Protein AF-A0A5C5VEP5-F1 (afdb_monomer_lite)

Organism: NCBI:txid1938618

pLDDT: mean 81.88, std 16.87, range [33.0, 97.62]

Foldseek 3Di:
DDDPDQQFPDWDDDVQKIWTWGWDQDPVRDTDIDIDIWGWDADPVRDIDIDPDDDPVCVVVSVVNVLVVLQVVLVVLQPDPDPPPDDDPRSQHPVCCQVVNPDPCSVVVSVVVVVVVQVVVVHDDDDDALVLLCVLVVVDDRVLSVQLVVQCVVDPDPVVHDDSVSSNVSSCVVPNDPPPDD

Sequence (182 aa):
MTTPINQPFATLRDGALKATIWANTTDEGRTRYSITLTRSYTDADGNWHDTNYLNRSELLRVAHLASKAFDAVGEAYAAEPDDATGAGRRPMSRFDYIFEGPGDNSWADAVEVVQRLLRRHHRLAIIWSVIEVRRVRPDLNDEQAWQVLERARLHHNASVGVNWETLSAAAEALYPEPEDTP

Structure (mmCIF, N/CA/C/O backbone):
data_AF-A0A5C5VEP5-F1
#
_entry.id   AF-A0A5C5VEP5-F1
#
loop_
_atom_site.group_PDB
_atom_site.id
_atom_site.type_symbol
_atom_site.label_atom_id
_atom_site.label_alt_id
_atom_site.label_comp_id
_atom_site.label_asym_id
_atom_site.label_entity_id
_atom_site.label_seq_id
_atom_site.pdbx_PDB_ins_code
_atom_site.Cartn_x
_atom_site.Cartn_y
_atom_site.Cartn_z
_atom_site.occupancy
_atom_site.B_iso_or_equiv
_atom_site.auth_seq_id
_atom_site.auth_comp_id
_atom_site.auth_asym_id
_atom_site.auth_atom_id
_atom_site.pdbx_PDB_model_num
ATOM 1 N N . MET A 1 1 ? -18.300 19.871 34.412 1.00 33.53 1 MET A N 1
ATOM 2 C CA . MET A 1 1 ? -18.177 20.265 32.995 1.00 33.53 1 MET A CA 1
ATOM 3 C C . MET A 1 1 ? -17.858 19.002 32.218 1.00 33.53 1 MET A C 1
ATOM 5 O O . MET A 1 1 ? -16.837 18.391 32.496 1.00 33.53 1 MET A O 1
ATOM 9 N N . THR A 1 2 ? -18.773 18.523 31.382 1.00 33.59 2 THR A N 1
ATOM 10 C CA . THR A 1 2 ? -18.587 17.308 30.575 1.00 33.59 2 THR A CA 1
ATOM 11 C C . THR A 1 2 ? -17.704 17.656 29.382 1.00 33.59 2 THR A C 1
ATOM 13 O O . THR A 1 2 ? -18.078 18.505 28.577 1.00 33.59 2 THR A O 1
ATOM 16 N N . THR A 1 3 ? -16.523 17.046 29.289 1.00 33.00 3 THR A N 1
ATOM 17 C CA . THR A 1 3 ? -15.653 17.147 28.111 1.00 33.00 3 THR A CA 1
ATOM 18 C C . THR A 1 3 ? -16.452 16.711 26.878 1.00 33.00 3 THR A C 1
ATOM 20 O O . THR A 1 3 ? -17.077 15.647 26.939 1.00 33.00 3 THR A O 1
ATOM 23 N N . PRO A 1 4 ? -16.490 17.493 25.784 1.00 43.44 4 PRO A N 1
ATOM 24 C CA . PRO A 1 4 ? -17.167 17.063 24.569 1.00 43.44 4 PRO A CA 1
ATOM 25 C C . PRO A 1 4 ? -16.550 15.741 24.107 1.00 43.44 4 PRO A C 1
ATOM 27 O O . PRO A 1 4 ? -15.332 15.623 23.975 1.00 43.44 4 PRO A O 1
ATOM 30 N N . ILE A 1 5 ? -17.395 14.725 23.930 1.00 56.00 5 ILE A N 1
ATOM 31 C CA . ILE A 1 5 ? -16.976 13.428 23.402 1.00 56.00 5 ILE A CA 1
ATOM 32 C C . ILE A 1 5 ? -16.501 13.693 21.976 1.00 56.00 5 ILE A C 1
ATOM 34 O O . ILE A 1 5 ? -17.315 14.033 21.117 1.00 56.00 5 ILE A O 1
ATOM 38 N N . ASN A 1 6 ? -15.190 13.591 21.751 1.00 69.44 6 ASN A N 1
ATOM 39 C CA . ASN A 1 6 ? -14.609 13.729 20.422 1.00 69.44 6 ASN A CA 1
ATOM 40 C C . ASN A 1 6 ? -15.301 12.706 19.510 1.00 69.44 6 ASN A C 1
ATOM 42 O O . ASN A 1 6 ? -15.295 11.518 19.826 1.00 69.44 6 ASN A O 1
ATOM 46 N N . GLN A 1 7 ? -15.984 13.149 18.455 1.00 78.44 7 GLN A N 1
ATOM 47 C CA . GLN A 1 7 ? -16.647 12.224 17.540 1.00 78.44 7 GLN A CA 1
ATOM 48 C C . GLN A 1 7 ? -15.598 11.613 16.607 1.00 78.44 7 GLN A C 1
ATOM 50 O O . GLN A 1 7 ? -14.680 12.313 16.174 1.00 78.44 7 GLN A O 1
ATOM 55 N N . PRO A 1 8 ? -15.697 10.312 16.292 1.00 89.94 8 PRO A N 1
ATOM 56 C CA . PRO A 1 8 ? -14.767 9.708 15.356 1.00 89.94 8 PRO A CA 1
ATOM 57 C C . PRO A 1 8 ? -14.942 10.345 13.974 1.00 89.94 8 PRO A C 1
ATOM 59 O O . PRO A 1 8 ? -16.063 10.498 13.494 1.00 89.94 8 PRO A O 1
ATOM 62 N N . PHE A 1 9 ? -13.823 10.663 13.327 1.00 91.81 9 PHE A N 1
ATOM 63 C CA . PHE A 1 9 ? -13.783 11.129 11.943 1.00 91.81 9 PHE A CA 1
ATOM 64 C C . PHE A 1 9 ? -14.386 10.082 11.001 1.00 91.81 9 PHE A C 1
ATOM 66 O O . PHE A 1 9 ? -15.209 10.392 10.145 1.00 91.81 9 PHE A O 1
ATOM 73 N N . ALA A 1 10 ? -14.009 8.816 11.195 1.00 93.81 10 ALA A N 1
ATOM 74 C CA . ALA A 1 10 ? -14.569 7.696 10.454 1.00 93.81 10 ALA A CA 1
ATOM 75 C C . ALA A 1 10 ? -14.504 6.408 11.279 1.00 93.81 10 ALA A C 1
ATOM 77 O O . ALA A 1 10 ? -13.672 6.250 12.169 1.00 93.81 10 ALA A O 1
ATOM 78 N N . THR A 1 11 ? -15.381 5.452 10.982 1.00 96.06 11 THR A N 1
ATOM 79 C CA . THR A 1 11 ? -15.298 4.092 11.530 1.00 96.06 11 THR A CA 1
ATOM 80 C C . THR A 1 11 ? -15.440 3.087 10.399 1.00 96.06 11 THR A C 1
ATOM 82 O O . THR A 1 11 ? -16.525 2.902 9.852 1.00 96.06 11 THR A O 1
ATOM 85 N N . LEU A 1 12 ? -14.343 2.416 10.063 1.00 96.44 12 LEU A N 1
ATOM 86 C CA . LEU A 1 12 ? -14.305 1.366 9.050 1.00 96.44 12 LEU A CA 1
ATOM 87 C C . LEU A 1 12 ? -14.573 0.015 9.710 1.00 96.44 12 LEU A C 1
ATOM 89 O O . LEU A 1 12 ? -14.109 -0.231 10.823 1.00 96.44 12 LEU A O 1
ATOM 93 N N . ARG A 1 13 ? -15.304 -0.878 9.037 1.00 95.38 13 ARG A N 1
ATOM 94 C CA . ARG A 1 13 ? -15.692 -2.180 9.599 1.00 95.38 13 ARG A CA 1
ATOM 95 C C . ARG A 1 13 ? -15.377 -3.343 8.672 1.00 95.38 13 ARG A C 1
ATOM 97 O O . ARG A 1 13 ? -15.519 -3.240 7.457 1.00 95.38 13 ARG A O 1
ATOM 104 N N . ASP A 1 14 ? -15.018 -4.466 9.283 1.00 93.44 14 ASP A N 1
ATOM 105 C CA . ASP A 1 14 ? -14.976 -5.784 8.652 1.00 93.44 14 ASP A CA 1
ATOM 106 C C . ASP A 1 14 ? -15.594 -6.812 9.618 1.00 93.44 14 ASP A C 1
ATOM 108 O O . ASP A 1 14 ? -14.943 -7.344 10.523 1.00 93.44 14 ASP A O 1
ATOM 112 N N . GLY A 1 15 ? -16.900 -7.050 9.463 1.00 91.94 15 GLY A N 1
ATOM 113 C CA . GLY A 1 15 ? -17.701 -7.828 10.409 1.00 91.94 15 GLY A CA 1
ATOM 114 C C . GLY A 1 15 ? -17.652 -7.234 11.820 1.00 91.94 15 GLY A C 1
ATOM 115 O O . GLY A 1 15 ? -18.021 -6.079 12.032 1.00 91.94 15 GLY A O 1
ATOM 116 N N . ALA A 1 16 ? -17.191 -8.033 12.783 1.00 93.38 16 ALA A N 1
ATOM 117 C CA . ALA A 1 16 ? -17.020 -7.607 14.169 1.00 93.38 16 ALA A CA 1
ATOM 118 C C . ALA A 1 16 ? -15.805 -6.685 14.385 1.00 93.38 16 ALA A C 1
ATOM 120 O O . ALA A 1 16 ? -15.717 -6.052 15.431 1.00 93.38 16 ALA A O 1
ATOM 121 N N . LEU A 1 17 ? -14.865 -6.602 13.439 1.00 97.50 17 LEU A N 1
ATOM 122 C CA . LEU A 1 17 ? -13.681 -5.750 13.563 1.00 97.50 17 LEU A CA 1
ATOM 123 C C . LEU A 1 17 ? -13.990 -4.309 13.150 1.00 97.50 17 LEU A C 1
ATOM 125 O O . LEU A 1 17 ? -14.751 -4.075 12.205 1.00 97.50 17 LEU A O 1
ATOM 129 N N . LYS A 1 18 ? -13.359 -3.350 13.828 1.00 96.81 18 LYS A N 1
ATOM 130 C CA . LYS A 1 18 ? -13.462 -1.915 13.552 1.00 96.81 18 LYS A CA 1
ATOM 131 C C . LYS A 1 18 ? -12.088 -1.261 13.526 1.00 96.81 18 LYS A C 1
ATOM 133 O O . LYS A 1 18 ? -11.229 -1.603 14.334 1.00 96.81 18 LYS A O 1
ATOM 138 N N . ALA A 1 19 ? -11.925 -0.283 12.644 1.00 97.62 19 ALA A N 1
ATOM 139 C CA . ALA A 1 19 ? -10.908 0.751 12.740 1.00 97.62 19 ALA A CA 1
ATOM 140 C C . ALA A 1 19 ? -11.624 2.084 12.938 1.00 97.62 19 ALA A C 1
ATOM 142 O O . ALA A 1 19 ? -12.277 2.585 12.021 1.00 97.62 19 ALA A O 1
ATOM 143 N N . THR A 1 20 ? -11.524 2.634 14.140 1.00 96.75 20 THR A N 1
ATOM 144 C CA . THR A 1 20 ? -12.063 3.952 14.470 1.00 96.75 20 THR A CA 1
ATOM 145 C C . THR A 1 20 ? -10.961 4.981 14.282 1.00 96.75 20 THR A C 1
ATOM 147 O O . THR A 1 20 ? -9.911 4.872 14.909 1.00 96.75 20 THR A O 1
ATOM 150 N N . ILE A 1 21 ? -11.191 5.953 13.409 1.00 96.00 21 ILE A N 1
ATOM 151 C CA . ILE A 1 21 ? -10.275 7.048 13.102 1.00 96.00 21 ILE A CA 1
ATOM 152 C C . ILE A 1 21 ? -10.767 8.282 13.855 1.00 96.00 21 ILE A C 1
ATOM 154 O O . ILE A 1 21 ? -11.935 8.652 13.745 1.00 96.00 21 ILE A O 1
ATOM 158 N N . TRP A 1 22 ? -9.883 8.922 14.609 1.00 94.12 22 TRP A N 1
ATOM 159 C CA . TRP A 1 22 ? -10.167 10.112 15.406 1.00 94.12 22 TRP A CA 1
ATOM 160 C C . TRP A 1 22 ? -9.379 11.293 14.857 1.00 94.12 22 TRP A C 1
ATOM 162 O O . TRP A 1 22 ? -8.168 11.174 14.676 1.00 94.12 22 TRP A O 1
ATOM 172 N N . ALA A 1 23 ? -10.044 12.424 14.630 1.00 90.19 23 ALA A N 1
ATOM 173 C CA . ALA A 1 23 ? -9.382 13.683 14.311 1.00 90.19 23 ALA A CA 1
ATOM 174 C C . ALA A 1 23 ? -9.047 14.425 15.612 1.00 90.19 23 ALA A C 1
ATOM 176 O O . ALA A 1 23 ? -9.895 14.583 16.490 1.00 90.19 23 ALA A O 1
ATOM 177 N N . ASN A 1 24 ? -7.799 14.863 15.745 1.00 85.88 24 ASN A N 1
ATOM 178 C CA . ASN A 1 24 ? -7.321 15.656 16.870 1.00 85.88 24 ASN A CA 1
ATOM 179 C C . ASN A 1 24 ? -6.717 16.946 16.318 1.00 85.88 24 ASN A C 1
ATOM 181 O O . ASN A 1 24 ? -5.563 16.959 15.886 1.00 85.88 24 ASN A O 1
ATOM 185 N N . THR A 1 25 ? -7.512 18.010 16.297 1.00 80.62 25 THR A N 1
ATOM 186 C CA . THR A 1 25 ? -7.066 19.339 15.869 1.00 80.62 25 THR A CA 1
ATOM 187 C C . THR A 1 25 ? -6.375 20.041 17.033 1.00 80.62 25 THR A C 1
ATOM 189 O O . THR A 1 25 ? -6.926 20.114 18.130 1.00 80.62 25 THR A O 1
ATOM 192 N N . THR A 1 26 ? -5.142 20.501 16.822 1.00 76.06 26 THR A N 1
ATOM 193 C CA . THR A 1 26 ? -4.397 21.287 17.813 1.00 76.06 26 THR A CA 1
ATOM 194 C C . THR A 1 26 ? -4.859 22.743 17.803 1.00 76.06 26 THR A C 1
ATOM 196 O O . THR A 1 26 ? -5.427 23.207 16.817 1.00 76.06 26 THR A O 1
ATOM 199 N N . ASP A 1 27 ? -4.548 23.498 18.861 1.00 68.06 27 ASP A N 1
ATOM 200 C CA . ASP A 1 27 ? -4.888 24.932 18.967 1.00 68.06 27 ASP A CA 1
ATOM 201 C C . ASP A 1 27 ? -4.297 25.784 17.821 1.00 68.06 27 ASP A C 1
ATOM 203 O O . ASP A 1 27 ? -4.801 26.853 17.495 1.00 68.06 27 ASP A O 1
ATOM 207 N N . GLU A 1 28 ? -3.246 25.279 17.172 1.00 72.25 28 GLU A N 1
ATOM 208 C CA . GLU A 1 28 ? -2.586 25.855 15.991 1.00 72.25 28 GLU A CA 1
ATOM 209 C C . GLU A 1 28 ? -3.264 25.478 14.655 1.00 72.25 28 GLU A C 1
ATOM 211 O O . GLU A 1 28 ? -2.668 25.654 13.599 1.00 72.25 28 GLU A O 1
ATOM 216 N N . GLY A 1 29 ? -4.462 24.885 14.680 1.00 70.06 29 GLY A N 1
ATOM 217 C CA . GLY A 1 29 ? -5.239 24.530 13.484 1.00 70.06 29 GLY A CA 1
ATOM 218 C C . GLY A 1 29 ? -4.815 23.239 12.775 1.00 70.06 29 GLY A C 1
ATOM 219 O O . GLY A 1 29 ? -5.483 22.811 11.841 1.00 70.06 29 GLY A O 1
ATOM 220 N N . ARG A 1 30 ? -3.749 22.567 13.228 1.00 74.69 30 ARG A N 1
ATOM 221 C CA . ARG A 1 30 ? -3.252 21.332 12.600 1.00 74.69 30 ARG A CA 1
ATOM 222 C C . ARG A 1 30 ? -4.042 20.113 13.063 1.00 74.69 30 ARG A C 1
ATOM 224 O O . ARG A 1 30 ? -4.078 19.823 14.259 1.00 74.69 30 ARG A O 1
ATOM 231 N N . THR A 1 31 ? -4.587 19.335 12.132 1.00 82.19 31 THR A N 1
ATOM 232 C CA . THR A 1 31 ? -5.267 18.073 12.454 1.00 82.19 31 THR A CA 1
ATOM 233 C C . THR A 1 31 ? -4.300 16.891 12.436 1.00 82.19 31 THR A C 1
ATOM 235 O O . THR A 1 31 ? -3.514 16.684 11.512 1.00 82.19 31 THR A O 1
ATOM 238 N N . ARG A 1 32 ? -4.350 16.063 13.483 1.00 83.50 32 ARG A N 1
ATOM 239 C CA . ARG A 1 32 ? -3.684 14.756 13.530 1.00 83.50 32 ARG A CA 1
ATOM 240 C C . ARG A 1 32 ? -4.702 13.645 13.678 1.00 83.50 32 ARG A C 1
ATOM 242 O O . ARG A 1 32 ? -5.563 13.708 14.553 1.00 83.50 32 ARG A O 1
ATOM 249 N N . TYR A 1 33 ? -4.541 12.589 12.893 1.00 87.69 33 TYR A N 1
ATOM 250 C CA . TYR A 1 33 ? -5.411 11.424 12.970 1.00 87.69 33 TYR A CA 1
ATOM 251 C C . TYR A 1 33 ? -4.797 10.336 13.854 1.00 87.69 33 TYR A C 1
ATOM 253 O O . TYR A 1 33 ? -3.606 10.037 13.761 1.00 87.69 33 TYR A O 1
ATOM 261 N N . SER A 1 34 ? -5.608 9.732 14.720 1.00 91.44 34 SER A N 1
ATOM 262 C CA . SER A 1 34 ? -5.253 8.515 15.457 1.00 91.44 34 SER A CA 1
ATOM 263 C C . SER A 1 34 ? -6.235 7.397 15.126 1.00 91.44 34 SER A C 1
ATOM 265 O O . SER A 1 34 ? -7.382 7.653 14.768 1.00 91.44 34 SER A O 1
ATOM 267 N N . ILE A 1 35 ? -5.785 6.143 15.208 1.00 95.19 35 ILE A N 1
ATOM 268 C CA . ILE A 1 35 ? -6.587 4.980 14.823 1.00 95.19 35 ILE A CA 1
ATOM 269 C C . ILE A 1 35 ? -6.661 4.003 15.995 1.00 95.19 35 ILE A C 1
ATOM 271 O O . ILE A 1 35 ? -5.646 3.663 16.599 1.00 95.19 35 ILE A O 1
ATOM 275 N N . THR A 1 36 ? -7.863 3.522 16.303 1.00 95.69 36 THR A N 1
ATOM 276 C CA . THR A 1 36 ? -8.105 2.441 17.263 1.00 95.69 36 THR A CA 1
ATOM 277 C C . THR A 1 36 ? -8.665 1.228 16.534 1.00 95.69 36 THR A C 1
ATOM 279 O O . THR A 1 36 ? -9.713 1.315 15.898 1.00 95.69 36 THR A O 1
ATOM 282 N N . LEU A 1 37 ? -7.980 0.090 16.642 1.00 96.44 37 LEU A N 1
ATOM 283 C CA . LEU A 1 37 ? -8.436 -1.187 16.097 1.00 96.44 37 LEU A CA 1
ATOM 284 C C . LEU A 1 37 ? -9.070 -2.020 17.210 1.00 96.44 37 LEU A C 1
ATOM 286 O O . LEU A 1 37 ? -8.417 -2.307 18.214 1.00 96.44 37 LEU A O 1
ATOM 290 N N . THR A 1 38 ? -10.331 -2.410 17.037 1.00 97.12 38 THR A N 1
ATOM 291 C CA . THR A 1 38 ? -11.075 -3.199 18.028 1.00 97.12 38 THR A CA 1
ATOM 292 C C . THR A 1 38 ? -11.895 -4.308 17.380 1.00 97.12 38 THR A C 1
ATOM 294 O O . THR A 1 38 ? -12.163 -4.297 16.178 1.00 97.12 38 THR A O 1
ATOM 297 N N . ARG A 1 39 ? -12.320 -5.277 18.193 1.00 96.38 39 ARG A N 1
ATOM 298 C CA . ARG A 1 39 ? -13.358 -6.257 17.874 1.00 96.38 39 ARG A CA 1
ATOM 299 C C . ARG A 1 39 ? -14.568 -6.034 18.773 1.00 96.38 39 ARG A C 1
ATOM 301 O O . ARG A 1 39 ? -14.410 -5.980 19.989 1.00 96.38 39 ARG A O 1
ATOM 308 N N . SER A 1 40 ? -15.764 -5.984 18.196 1.00 95.25 40 SER A N 1
ATOM 309 C CA . SER A 1 40 ? -17.018 -6.065 18.942 1.00 95.25 40 SER A CA 1
ATOM 310 C C . SER A 1 40 ? -17.376 -7.495 19.296 1.00 95.25 40 SER A C 1
ATOM 312 O O . SER A 1 40 ? -17.216 -8.412 18.491 1.00 95.25 40 SER A O 1
ATOM 314 N N . TYR A 1 41 ? -17.938 -7.677 20.477 1.00 93.69 41 TYR A N 1
ATOM 315 C CA . TYR A 1 41 ? -18.566 -8.919 20.892 1.00 93.69 41 TYR A CA 1
ATOM 316 C C . TYR A 1 41 ? -19.731 -8.615 21.830 1.00 93.69 41 TYR A C 1
ATOM 318 O O . TYR A 1 41 ? -19.846 -7.508 22.354 1.00 93.69 41 TYR A O 1
ATOM 326 N N . THR A 1 42 ? -20.598 -9.599 22.016 1.00 95.44 42 THR A N 1
ATOM 327 C CA . THR A 1 42 ? -21.679 -9.542 22.998 1.00 95.44 42 THR A CA 1
ATOM 328 C C . THR A 1 42 ? -21.282 -10.413 24.183 1.00 95.44 42 THR A C 1
ATOM 330 O O . THR A 1 42 ? -20.758 -11.512 23.978 1.00 95.44 42 THR A O 1
ATOM 333 N N . ASP A 1 43 ? -21.464 -9.916 25.404 1.00 93.56 43 ASP A N 1
ATOM 334 C CA . ASP A 1 43 ? -21.241 -10.704 26.617 1.00 93.56 43 ASP A CA 1
ATOM 335 C C . ASP A 1 43 ? -22.411 -11.668 26.902 1.00 93.56 43 ASP A C 1
ATOM 337 O O . ASP A 1 43 ? -23.371 -11.766 26.133 1.00 93.56 43 ASP A O 1
ATOM 341 N N . ALA A 1 44 ? -22.312 -12.415 28.004 1.00 95.00 44 ALA A N 1
ATOM 342 C CA . ALA A 1 44 ? -23.342 -13.367 28.416 1.00 95.00 44 ALA A CA 1
ATOM 343 C C . ALA A 1 44 ? -24.682 -12.697 28.777 1.00 95.00 44 ALA A C 1
ATOM 345 O O . ALA A 1 44 ? -25.724 -13.340 28.668 1.00 95.00 44 ALA A O 1
ATOM 346 N N . ASP A 1 45 ? -24.655 -11.418 29.156 1.00 95.50 45 ASP A N 1
ATOM 347 C CA . ASP A 1 45 ? -25.827 -10.632 29.545 1.00 95.50 45 ASP A CA 1
ATOM 348 C C . ASP A 1 45 ? -26.489 -9.937 28.339 1.00 95.50 45 ASP A C 1
ATOM 350 O O . ASP A 1 45 ? -27.501 -9.251 28.484 1.00 95.50 45 ASP A O 1
ATOM 354 N N . GLY A 1 46 ? -25.942 -10.117 27.131 1.00 94.19 46 GLY A N 1
ATOM 355 C CA . GLY A 1 46 ? -26.453 -9.504 25.906 1.00 94.19 46 GLY A CA 1
ATOM 356 C C . GLY A 1 46 ? -25.933 -8.086 25.649 1.00 94.19 46 GLY A C 1
ATOM 357 O O . GLY A 1 46 ? -26.369 -7.447 24.687 1.00 94.19 46 GLY A O 1
ATOM 358 N N . ASN A 1 47 ? -24.994 -7.585 26.456 1.00 95.69 47 ASN A N 1
ATOM 359 C CA . ASN A 1 47 ? -24.421 -6.255 26.279 1.00 95.69 47 ASN A CA 1
ATOM 360 C C . ASN A 1 47 ? -23.291 -6.277 25.247 1.00 95.69 47 ASN A C 1
ATOM 362 O O . ASN A 1 47 ? -22.466 -7.191 25.199 1.00 95.69 47 ASN A O 1
ATOM 366 N N . TRP A 1 48 ? -23.241 -5.240 24.413 1.00 94.25 48 TRP A N 1
ATOM 367 C CA . TRP A 1 48 ? -22.191 -5.069 23.413 1.00 94.25 48 TRP A CA 1
ATOM 368 C C . TRP A 1 48 ? -20.945 -4.431 24.017 1.00 94.25 48 TRP A C 1
ATOM 370 O O . TRP A 1 48 ? -21.023 -3.380 24.649 1.00 94.25 48 TRP A O 1
ATOM 380 N N . HIS A 1 49 ? -19.790 -5.020 23.723 1.00 93.25 49 HIS A N 1
ATOM 381 C CA . HIS A 1 49 ? -18.478 -4.545 24.151 1.00 93.25 49 HIS A CA 1
ATOM 382 C C . HIS A 1 49 ? -17.510 -4.489 22.979 1.00 93.25 49 HIS A C 1
ATOM 384 O O . HIS A 1 49 ? -17.613 -5.275 22.036 1.00 93.25 49 HIS A O 1
ATOM 390 N N . ASP A 1 50 ? -16.524 -3.603 23.079 1.00 95.56 50 ASP A N 1
ATOM 391 C CA . ASP A 1 50 ? -15.365 -3.578 22.191 1.00 95.56 50 ASP A CA 1
ATOM 392 C C . ASP A 1 50 ? -14.112 -4.025 22.953 1.00 95.56 50 ASP A C 1
ATOM 394 O O . ASP A 1 50 ? -13.943 -3.737 24.136 1.00 95.56 50 ASP A O 1
ATOM 398 N N . THR A 1 51 ? -13.212 -4.731 22.273 1.00 95.44 51 THR A N 1
ATOM 399 C CA . THR A 1 51 ? -11.936 -5.173 22.839 1.00 95.44 51 THR A CA 1
ATOM 400 C C . THR A 1 51 ? -10.782 -5.016 21.856 1.00 95.44 51 THR A C 1
ATOM 4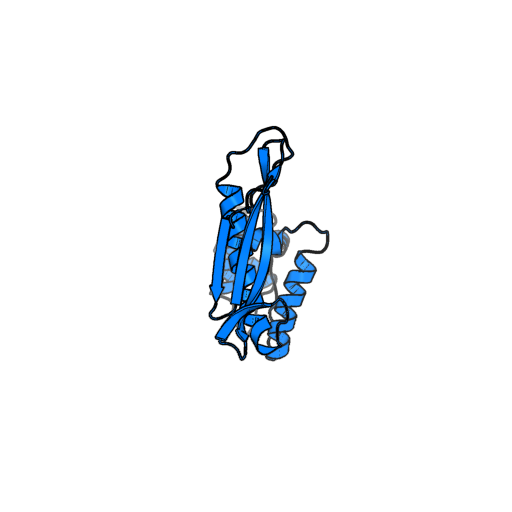02 O O . THR A 1 51 ? -10.971 -5.077 20.644 1.00 95.44 51 THR A O 1
ATOM 405 N N . ASN A 1 52 ? -9.573 -4.833 22.382 1.00 93.31 52 ASN A N 1
ATOM 406 C CA . ASN A 1 52 ? -8.313 -4.896 21.643 1.00 93.31 52 ASN A CA 1
ATOM 407 C C . ASN A 1 52 ? -7.657 -6.293 21.702 1.00 93.31 52 ASN A C 1
ATOM 409 O O . ASN A 1 52 ? -6.579 -6.487 21.140 1.00 93.31 52 ASN A O 1
ATOM 413 N N . TYR A 1 53 ? -8.298 -7.273 22.349 1.00 93.69 53 TYR A N 1
ATOM 414 C CA . TYR A 1 53 ? -7.864 -8.666 22.316 1.00 93.69 53 TYR A CA 1
ATOM 415 C C . TYR A 1 53 ? -8.236 -9.292 20.970 1.00 93.69 53 TYR A C 1
ATOM 417 O O . TYR A 1 53 ? -9.400 -9.590 20.697 1.00 93.69 53 TYR A O 1
ATOM 425 N N . LEU A 1 54 ? -7.218 -9.491 20.135 1.00 94.12 54 LEU A N 1
ATOM 426 C CA . LEU A 1 54 ? -7.337 -10.043 18.789 1.00 94.12 54 LEU A CA 1
ATOM 427 C C . LEU A 1 54 ? -6.739 -11.452 18.735 1.00 94.12 54 LEU A C 1
ATOM 429 O O . LEU A 1 54 ? -5.697 -11.723 19.332 1.00 94.12 54 LEU A O 1
ATOM 433 N N . ASN A 1 55 ? -7.380 -12.355 17.997 1.00 90.50 55 ASN A N 1
ATOM 434 C CA . ASN A 1 55 ? -6.884 -13.714 17.777 1.00 90.50 55 ASN A CA 1
ATOM 435 C C . ASN A 1 55 ? -6.142 -13.855 16.437 1.00 90.50 55 ASN A C 1
ATOM 437 O O . ASN A 1 55 ? -6.201 -13.000 15.554 1.00 90.50 55 ASN A O 1
ATOM 441 N N . ARG A 1 56 ? -5.463 -14.995 16.253 1.00 93.00 56 ARG A N 1
ATOM 442 C CA . ARG A 1 56 ? -4.671 -15.284 15.046 1.00 93.00 56 ARG A CA 1
ATOM 443 C C . ARG A 1 56 ? -5.477 -15.191 13.746 1.00 93.00 56 ARG A C 1
ATOM 445 O O . ARG A 1 56 ? -4.932 -14.743 12.741 1.00 93.00 56 ARG A O 1
ATOM 452 N N . SER A 1 57 ? -6.739 -15.625 13.740 1.00 89.06 57 SER A N 1
ATOM 453 C CA . SER A 1 57 ? -7.585 -15.583 12.538 1.00 89.06 57 SER A CA 1
ATOM 454 C C . SER A 1 57 ? -8.048 -14.173 12.170 1.00 89.06 57 SER A C 1
ATOM 456 O O . SER A 1 57 ? -8.382 -13.925 11.015 1.00 89.06 57 SER A O 1
ATOM 458 N N . GLU A 1 58 ? -8.032 -13.236 13.117 1.00 93.75 58 GLU A N 1
ATOM 459 C CA . GLU A 1 58 ? -8.401 -11.839 12.883 1.00 93.75 58 GLU A CA 1
ATOM 460 C C . GLU A 1 58 ? -7.254 -11.026 12.278 1.00 93.75 58 GLU A C 1
ATOM 462 O O . GLU A 1 58 ? -7.515 -10.052 11.579 1.00 93.75 58 GLU A O 1
ATOM 467 N N . LEU A 1 59 ? -5.994 -11.435 12.466 1.00 92.94 59 LEU A N 1
ATOM 468 C CA . LEU A 1 59 ? -4.831 -10.606 12.122 1.00 92.94 59 LEU A CA 1
ATOM 469 C C . LEU A 1 59 ? -4.764 -10.194 10.644 1.00 92.94 59 LEU A C 1
ATOM 471 O O . LEU A 1 59 ? -4.407 -9.057 10.351 1.00 92.94 59 LEU A O 1
ATOM 475 N N . LEU A 1 60 ? -5.136 -11.071 9.704 1.00 90.19 60 LEU A N 1
ATOM 476 C CA . LEU A 1 60 ? -5.147 -10.712 8.276 1.00 90.19 60 LEU A CA 1
ATOM 477 C C . LEU A 1 60 ? -6.242 -9.693 7.942 1.00 90.19 60 LEU A C 1
ATOM 479 O O . LEU A 1 60 ? -6.034 -8.798 7.127 1.00 90.19 60 LEU A O 1
ATOM 483 N N . ARG A 1 61 ? -7.398 -9.802 8.600 1.00 92.75 61 ARG A N 1
ATOM 484 C CA . ARG A 1 61 ? -8.503 -8.852 8.438 1.00 92.75 61 ARG A CA 1
ATOM 485 C C . ARG A 1 61 ? -8.176 -7.520 9.098 1.00 92.75 61 ARG A C 1
ATOM 487 O O . ARG A 1 61 ? -8.450 -6.480 8.518 1.00 92.75 61 ARG A O 1
ATOM 494 N N . VAL A 1 62 ? -7.507 -7.548 10.250 1.00 95.81 62 VAL A N 1
ATOM 495 C CA . VAL A 1 62 ? -6.960 -6.354 10.905 1.00 95.81 62 VAL A CA 1
ATOM 496 C C . VAL A 1 62 ? -5.931 -5.672 10.010 1.00 95.81 62 VAL A C 1
ATOM 498 O O . VAL A 1 62 ? -6.014 -4.465 9.840 1.00 95.81 62 VAL A O 1
ATOM 501 N N . ALA A 1 63 ? -5.018 -6.413 9.376 1.00 91.38 63 ALA A N 1
ATOM 502 C CA . ALA A 1 63 ? -4.055 -5.840 8.433 1.00 91.38 63 ALA A CA 1
ATOM 503 C C . ALA A 1 63 ? -4.752 -5.171 7.235 1.00 91.38 63 ALA A C 1
ATOM 505 O O . ALA A 1 63 ? -4.397 -4.061 6.841 1.00 91.38 63 ALA A O 1
ATOM 506 N N . HIS A 1 64 ? -5.785 -5.814 6.685 1.00 88.25 64 HIS A N 1
ATOM 507 C CA . HIS A 1 64 ? -6.598 -5.226 5.623 1.00 88.25 64 HIS A CA 1
ATOM 508 C C . HIS A 1 64 ? -7.341 -3.965 6.094 1.00 88.25 64 HIS A C 1
ATOM 510 O O . HIS A 1 64 ? -7.351 -2.957 5.393 1.00 88.25 64 HIS A O 1
ATOM 516 N N . LEU A 1 65 ? -7.924 -3.990 7.292 1.00 95.06 65 LEU A N 1
ATOM 517 C CA . LEU A 1 65 ? -8.654 -2.858 7.857 1.00 95.06 65 LEU A CA 1
ATOM 518 C C . LEU A 1 65 ? -7.725 -1.691 8.219 1.00 95.06 65 LEU A C 1
ATOM 520 O O . LEU A 1 65 ? -8.072 -0.539 7.982 1.00 95.06 65 LEU A O 1
ATOM 524 N N . ALA A 1 66 ? -6.525 -1.990 8.718 1.00 94.12 66 ALA A N 1
ATOM 525 C CA . ALA A 1 66 ? -5.467 -1.019 8.970 1.00 94.12 66 ALA A CA 1
ATOM 526 C C . ALA A 1 66 ? -4.998 -0.358 7.671 1.00 94.12 66 ALA A C 1
ATOM 528 O O . ALA A 1 66 ? -4.814 0.852 7.643 1.00 94.12 66 ALA A O 1
ATOM 529 N N . SER A 1 67 ? -4.885 -1.122 6.579 1.00 87.00 67 SER A N 1
ATOM 530 C CA . SER A 1 67 ? -4.613 -0.542 5.264 1.00 87.00 67 SER A CA 1
ATOM 531 C C . SER A 1 67 ? -5.713 0.415 4.818 1.00 87.00 67 SER A C 1
ATOM 533 O O . SER A 1 67 ? -5.402 1.505 4.366 1.00 87.00 67 SER A O 1
ATOM 535 N N . LYS A 1 68 ? -6.988 0.036 4.949 1.00 90.94 68 LYS A N 1
ATOM 536 C CA . LYS A 1 68 ? -8.087 0.940 4.580 1.00 90.94 68 LYS A CA 1
ATOM 537 C C . LYS A 1 68 ? -8.084 2.211 5.427 1.00 90.94 68 LYS A C 1
ATOM 539 O O . LYS A 1 68 ? -8.391 3.284 4.926 1.00 90.94 68 LYS A O 1
ATOM 544 N N . ALA A 1 69 ? -7.744 2.088 6.710 1.00 94.12 69 ALA A N 1
ATOM 545 C CA . ALA A 1 69 ? -7.620 3.236 7.597 1.00 94.12 69 ALA A CA 1
ATOM 546 C C . ALA A 1 69 ? -6.447 4.141 7.199 1.00 94.12 69 ALA A C 1
ATOM 548 O O . ALA A 1 69 ? -6.587 5.357 7.252 1.00 94.12 69 ALA A O 1
ATOM 549 N N . PHE A 1 70 ? -5.325 3.556 6.772 1.00 86.75 70 PHE A N 1
ATOM 550 C CA . PHE A 1 70 ? -4.192 4.296 6.223 1.00 86.75 70 PHE A CA 1
ATOM 551 C C . PHE A 1 70 ? -4.614 5.122 5.001 1.00 86.75 70 PHE A C 1
ATOM 553 O O . PHE A 1 70 ? -4.371 6.326 4.977 1.00 86.75 70 PHE A O 1
ATOM 560 N N . ASP A 1 71 ? -5.302 4.499 4.042 1.00 85.69 71 ASP A N 1
ATOM 561 C CA . ASP A 1 71 ? -5.758 5.171 2.820 1.00 85.69 71 ASP A CA 1
ATOM 562 C C . ASP A 1 71 ? -6.726 6.323 3.153 1.00 85.69 71 ASP A C 1
ATOM 564 O O . ASP A 1 71 ? -6.518 7.453 2.718 1.00 85.69 71 ASP A O 1
ATOM 568 N N . ALA A 1 72 ? -7.708 6.076 4.028 1.00 88.44 72 ALA A N 1
ATOM 569 C CA . ALA A 1 72 ? -8.670 7.093 4.460 1.00 88.44 72 ALA A CA 1
ATOM 570 C C . ALA A 1 72 ? -8.012 8.293 5.170 1.00 88.44 72 ALA A C 1
ATOM 572 O O . ALA A 1 72 ? -8.457 9.428 5.016 1.00 88.44 72 ALA A O 1
ATOM 573 N N . VAL A 1 73 ? -6.953 8.061 5.953 1.00 88.19 73 VAL A N 1
ATOM 574 C CA . VAL A 1 73 ? -6.187 9.142 6.595 1.00 88.19 73 VAL A CA 1
ATOM 575 C C . VAL A 1 73 ? -5.347 9.907 5.571 1.00 88.19 73 VAL A C 1
ATOM 577 O O . VAL A 1 73 ? -5.260 11.130 5.656 1.00 88.19 73 VAL A O 1
ATOM 580 N N . GLY A 1 74 ? -4.754 9.219 4.593 1.00 81.50 74 GLY A N 1
ATOM 581 C CA . GLY A 1 74 ? -4.038 9.862 3.489 1.00 81.50 74 GLY A CA 1
ATOM 582 C C . GLY A 1 74 ? -4.942 10.788 2.671 1.00 81.50 74 GLY A C 1
ATOM 583 O O . GLY A 1 74 ? -4.563 11.924 2.389 1.00 81.50 74 GLY A O 1
ATOM 584 N N . GLU A 1 75 ? -6.161 10.341 2.362 1.00 83.00 75 GLU A N 1
ATOM 585 C CA . GLU A 1 75 ? -7.188 11.152 1.695 1.00 83.00 75 GLU A CA 1
ATOM 586 C C . GLU A 1 75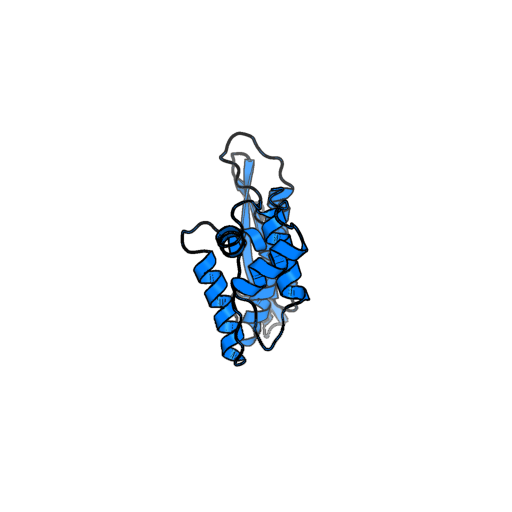 ? -7.617 12.354 2.545 1.00 83.00 75 GLU A C 1
ATOM 588 O O . GLU A 1 75 ? -7.734 13.462 2.024 1.00 83.00 75 GLU A O 1
ATOM 593 N N . ALA A 1 76 ? -7.797 12.163 3.857 1.00 84.94 76 ALA A N 1
ATOM 594 C CA . ALA A 1 76 ? -8.140 13.250 4.771 1.00 84.94 76 ALA A CA 1
ATOM 595 C C . ALA A 1 76 ? -7.053 14.337 4.799 1.00 84.94 76 ALA A C 1
ATOM 597 O O . ALA A 1 76 ? -7.371 15.520 4.721 1.00 84.94 76 ALA A O 1
ATOM 598 N N . TYR A 1 77 ? -5.775 13.945 4.825 1.00 80.31 77 TYR A N 1
ATOM 599 C CA . TYR A 1 77 ? -4.660 14.889 4.717 1.00 80.31 77 TYR A CA 1
ATOM 600 C C . TYR A 1 77 ? -4.600 15.601 3.362 1.00 80.31 77 TYR A C 1
ATOM 602 O O . TYR A 1 77 ? -4.234 16.768 3.315 1.00 80.31 77 TYR A O 1
ATOM 610 N N . ALA A 1 78 ? -4.956 14.928 2.265 1.00 74.38 78 ALA A N 1
ATOM 611 C CA . ALA A 1 78 ? -4.961 15.534 0.933 1.00 74.38 78 ALA A CA 1
ATOM 612 C C . ALA A 1 78 ? -6.097 16.547 0.721 1.00 74.38 78 ALA A C 1
ATOM 614 O O . ALA A 1 78 ? -5.986 17.420 -0.138 1.00 74.38 78 ALA A O 1
ATOM 615 N N . ALA A 1 79 ? -7.193 16.409 1.468 1.00 74.19 79 ALA A N 1
ATOM 616 C CA . ALA A 1 79 ? -8.342 17.304 1.398 1.00 74.19 79 ALA A CA 1
ATOM 617 C C . ALA A 1 79 ? -8.178 18.577 2.250 1.00 74.19 79 ALA A C 1
ATOM 619 O O . ALA A 1 79 ? -8.919 19.539 2.039 1.00 74.19 79 ALA A O 1
ATOM 620 N N . GLU A 1 80 ? -7.241 18.598 3.205 1.00 68.12 80 GLU A N 1
ATOM 621 C CA . GLU A 1 80 ? -6.939 19.798 3.990 1.00 68.12 80 GLU A CA 1
ATOM 622 C C . GLU A 1 80 ? -6.123 20.802 3.147 1.00 68.12 80 GLU A C 1
ATOM 624 O O . GLU A 1 80 ? -5.163 20.410 2.479 1.00 68.12 80 GLU A O 1
ATOM 629 N N . PRO A 1 81 ? -6.499 22.097 3.130 1.00 58.94 81 PRO A N 1
ATOM 630 C CA . PRO A 1 81 ? -5.746 23.116 2.410 1.00 58.94 81 PRO A CA 1
ATOM 631 C C . PRO A 1 81 ? -4.352 23.289 3.024 1.00 58.94 81 PRO A C 1
ATOM 633 O O . PRO A 1 81 ? -4.194 23.313 4.242 1.00 58.94 81 PRO A O 1
ATOM 636 N N . ASP A 1 82 ? -3.345 23.410 2.161 1.00 53.56 82 ASP A N 1
ATOM 637 C CA . ASP A 1 82 ? -1.933 23.493 2.537 1.00 53.56 82 ASP A CA 1
ATOM 638 C C . ASP A 1 82 ? -1.660 24.814 3.285 1.00 53.56 82 ASP A C 1
ATOM 640 O O . ASP A 1 82 ? -1.532 25.880 2.676 1.00 53.56 82 ASP A O 1
ATOM 644 N N . ASP A 1 83 ? -1.622 24.773 4.620 1.00 49.53 83 ASP A N 1
ATOM 645 C CA . ASP A 1 83 ? -1.241 25.932 5.427 1.00 49.53 83 ASP A CA 1
ATOM 646 C C . ASP A 1 83 ? 0.268 26.180 5.254 1.00 49.53 83 ASP A C 1
ATOM 648 O O . ASP A 1 83 ? 1.121 25.429 5.735 1.00 49.53 83 ASP A O 1
ATOM 652 N N . ALA A 1 84 ? 0.589 27.266 4.545 1.00 42.78 84 ALA A N 1
ATOM 653 C CA . ALA A 1 84 ? 1.884 27.616 3.950 1.00 42.78 84 ALA A CA 1
ATOM 654 C C . ALA A 1 84 ? 3.059 27.881 4.925 1.00 42.78 84 ALA A C 1
ATOM 656 O O . ALA A 1 84 ? 3.989 28.613 4.586 1.00 42.78 84 ALA A O 1
ATOM 657 N N . THR A 1 85 ? 3.066 27.310 6.135 1.00 45.09 85 THR A N 1
ATOM 658 C CA . THR A 1 85 ? 4.056 27.667 7.170 1.00 45.09 85 THR A CA 1
ATOM 659 C C . THR A 1 85 ? 4.681 26.497 7.936 1.00 45.09 85 THR A C 1
ATOM 661 O O . THR A 1 85 ? 5.419 26.720 8.893 1.00 45.09 85 THR A O 1
ATOM 664 N N . GLY A 1 86 ? 4.483 25.245 7.516 1.00 40.78 86 GLY A N 1
ATOM 665 C CA . GLY A 1 86 ? 5.139 24.106 8.165 1.00 40.78 86 GLY A CA 1
ATOM 666 C C . GLY A 1 86 ? 5.536 23.010 7.191 1.00 40.78 86 GLY A C 1
ATOM 667 O O . GLY A 1 86 ? 4.716 22.145 6.935 1.00 40.78 86 GLY A O 1
ATOM 668 N N . ALA A 1 87 ? 6.783 23.052 6.694 1.00 39.00 87 ALA A N 1
ATOM 669 C CA . ALA A 1 87 ? 7.505 21.973 5.997 1.00 39.00 87 ALA A CA 1
ATOM 670 C C . ALA A 1 87 ? 6.587 20.852 5.461 1.00 39.00 87 ALA A C 1
ATOM 672 O O . ALA A 1 87 ? 6.410 19.818 6.110 1.00 39.00 87 ALA A O 1
ATOM 673 N N . GLY A 1 88 ? 5.967 21.132 4.308 1.00 41.81 88 GLY A N 1
ATOM 674 C CA . GLY A 1 88 ? 4.858 20.381 3.729 1.00 41.81 88 GLY A CA 1
ATOM 675 C C . GLY A 1 88 ? 5.120 18.883 3.667 1.00 41.81 88 GLY A C 1
ATOM 676 O O . GLY A 1 88 ? 5.915 18.394 2.863 1.00 41.81 88 GLY A O 1
ATOM 677 N N . ARG A 1 89 ? 4.417 18.133 4.516 1.00 54.34 89 ARG A N 1
ATOM 678 C CA . ARG A 1 89 ? 4.342 16.683 4.383 1.00 54.34 89 ARG A CA 1
ATOM 679 C C . ARG A 1 89 ? 3.229 16.396 3.387 1.00 54.34 89 ARG A C 1
ATOM 681 O O . ARG A 1 89 ? 2.071 16.294 3.774 1.00 54.34 89 ARG A O 1
ATOM 688 N N . ARG A 1 90 ? 3.596 16.305 2.104 1.00 55.44 90 ARG A N 1
ATOM 689 C CA . ARG A 1 90 ? 2.702 15.843 1.033 1.00 55.44 90 ARG A CA 1
ATOM 690 C C . ARG A 1 90 ? 1.966 14.578 1.512 1.00 55.44 90 ARG A C 1
ATOM 692 O O . ARG A 1 90 ? 2.625 13.713 2.101 1.00 55.44 90 ARG A O 1
ATOM 699 N N . PRO A 1 91 ? 0.644 14.448 1.293 1.00 54.47 91 PRO A N 1
ATOM 700 C CA . PRO A 1 91 ? -0.070 13.212 1.593 1.00 54.47 91 PRO A CA 1
ATOM 701 C C . PRO A 1 91 ? 0.598 12.070 0.818 1.00 54.47 91 PRO A C 1
ATOM 703 O O . PRO A 1 91 ? 0.575 12.050 -0.411 1.00 54.47 91 PRO A O 1
ATOM 706 N N . MET A 1 92 ? 1.261 11.165 1.540 1.00 58.94 92 MET A N 1
ATOM 707 C CA . MET A 1 92 ? 1.894 9.992 0.943 1.00 58.94 92 MET A CA 1
ATOM 708 C C . MET A 1 92 ? 0.823 8.944 0.684 1.00 58.94 92 MET A C 1
ATOM 710 O O . MET A 1 92 ? 0.107 8.540 1.605 1.00 58.94 92 MET A O 1
ATOM 714 N N . SER A 1 93 ? 0.731 8.477 -0.557 1.00 61.19 93 SER A N 1
ATOM 715 C CA . SER A 1 93 ? -0.070 7.301 -0.864 1.00 61.19 93 SER A CA 1
ATOM 716 C C . SER A 1 93 ? 0.508 6.067 -0.162 1.00 61.19 93 SER A C 1
ATOM 718 O O . SER A 1 93 ? 1.652 6.050 0.302 1.00 61.19 93 SER A O 1
ATOM 720 N N . ARG A 1 94 ? -0.266 4.979 -0.103 1.00 54.81 94 ARG A N 1
ATOM 721 C CA . ARG A 1 94 ? 0.237 3.697 0.411 1.00 54.81 94 ARG A CA 1
ATOM 722 C C . ARG A 1 94 ? 1.462 3.206 -0.361 1.00 54.81 94 ARG A C 1
ATOM 724 O O . ARG A 1 94 ? 2.336 2.579 0.229 1.00 54.81 94 ARG A O 1
ATOM 731 N N . PHE A 1 95 ? 1.513 3.493 -1.660 1.00 53.84 95 PHE A N 1
ATOM 732 C CA . PHE A 1 95 ? 2.666 3.201 -2.501 1.00 53.84 95 PHE A CA 1
ATOM 733 C C . PHE A 1 95 ? 3.867 4.064 -2.095 1.00 53.84 95 PHE A C 1
ATOM 735 O O . PHE A 1 95 ? 4.917 3.501 -1.795 1.00 53.84 95 PHE A O 1
ATOM 742 N N . ASP A 1 96 ? 3.690 5.379 -1.956 1.00 58.00 96 ASP A N 1
ATOM 743 C CA . ASP A 1 96 ? 4.766 6.293 -1.539 1.00 58.00 96 ASP A CA 1
ATOM 744 C C . ASP A 1 96 ? 5.287 5.941 -0.141 1.00 58.00 96 ASP A C 1
ATOM 746 O O . ASP A 1 96 ? 6.476 6.000 0.113 1.00 58.00 96 ASP A O 1
ATOM 750 N N . TYR A 1 97 ? 4.441 5.477 0.779 1.00 58.19 97 TYR A N 1
ATOM 751 C CA . TYR A 1 97 ? 4.905 5.068 2.109 1.00 58.19 97 TYR A CA 1
ATOM 752 C C . TYR A 1 97 ? 5.722 3.767 2.095 1.00 58.19 97 TYR A C 1
ATOM 754 O O . TYR A 1 97 ? 6.657 3.618 2.878 1.00 58.19 97 TYR A O 1
ATOM 762 N N . ILE A 1 98 ? 5.365 2.810 1.231 1.00 58.22 98 ILE A N 1
ATOM 763 C CA . ILE A 1 98 ? 6.096 1.540 1.078 1.00 58.22 98 ILE A CA 1
ATOM 764 C C . ILE A 1 98 ? 7.447 1.773 0.386 1.00 58.22 98 ILE A C 1
ATOM 766 O O . ILE A 1 98 ? 8.432 1.114 0.721 1.00 58.22 98 ILE A O 1
ATOM 770 N N . PHE A 1 99 ? 7.496 2.702 -0.569 1.00 52.00 99 PHE A N 1
ATOM 771 C CA . PHE A 1 99 ? 8.664 2.930 -1.419 1.00 52.00 99 PHE A CA 1
ATOM 772 C C . PHE A 1 99 ? 9.534 4.127 -0.994 1.00 52.00 99 PHE A C 1
ATOM 774 O O . PHE A 1 99 ? 10.734 4.121 -1.237 1.00 52.00 99 PHE A O 1
ATOM 781 N N . GLU A 1 100 ? 8.983 5.120 -0.303 1.00 54.94 100 GLU A N 1
ATOM 782 C CA . GLU A 1 100 ? 9.635 6.396 0.050 1.00 54.94 100 GLU A CA 1
ATOM 783 C C . GLU A 1 100 ? 9.481 6.755 1.545 1.00 54.94 100 GLU A C 1
ATOM 785 O O . GLU A 1 100 ? 9.736 7.890 1.953 1.00 54.94 100 GLU A O 1
ATOM 790 N N . GLY A 1 101 ? 9.052 5.803 2.387 1.00 51.78 101 GLY A N 1
ATOM 791 C CA . GLY A 1 101 ? 8.760 6.027 3.805 1.00 51.78 101 GLY A CA 1
ATOM 792 C C . GLY A 1 101 ? 9.933 6.621 4.609 1.00 51.78 101 GLY A C 1
ATOM 793 O O . GLY A 1 101 ? 11.095 6.496 4.220 1.00 51.78 101 GLY A O 1
ATOM 794 N N . PRO A 1 102 ? 9.662 7.270 5.765 1.00 48.16 102 PRO A N 1
ATOM 795 C CA . PRO A 1 102 ? 10.659 8.023 6.521 1.00 48.16 102 PRO A CA 1
ATOM 796 C C . PRO A 1 102 ? 11.604 7.075 7.270 1.00 48.16 102 PRO A C 1
ATOM 798 O O . PRO A 1 102 ? 11.423 6.795 8.454 1.00 48.16 102 PRO A O 1
ATOM 801 N N . GLY A 1 103 ? 12.612 6.571 6.569 1.00 51.41 103 GLY A N 1
ATOM 802 C CA . GLY A 1 103 ? 13.683 5.768 7.133 1.00 51.41 103 GLY A CA 1
ATOM 803 C C . GLY A 1 103 ? 14.587 5.210 6.042 1.00 51.41 103 GLY A C 1
ATOM 804 O O . GLY A 1 103 ? 14.107 4.728 5.020 1.00 51.41 103 GLY A O 1
ATOM 805 N N . ASP A 1 104 ? 15.891 5.218 6.311 1.00 54.69 104 ASP A N 1
ATOM 806 C CA . ASP A 1 104 ? 17.002 4.781 5.442 1.00 54.69 104 ASP A CA 1
ATOM 807 C C . ASP A 1 104 ? 16.887 3.330 4.899 1.00 54.69 104 ASP A C 1
ATOM 809 O O . ASP A 1 104 ? 17.741 2.882 4.144 1.00 54.69 104 ASP A O 1
ATOM 813 N N . ASN A 1 105 ? 15.828 2.586 5.258 1.00 52.47 105 ASN A N 1
ATOM 814 C CA . ASN A 1 105 ? 15.622 1.166 4.950 1.00 52.47 105 ASN A CA 1
ATOM 815 C C . ASN A 1 105 ? 14.226 0.815 4.372 1.00 52.47 105 ASN A C 1
ATOM 817 O O . ASN A 1 105 ? 13.903 -0.369 4.277 1.00 52.47 105 ASN A O 1
ATOM 821 N N . SER A 1 106 ? 13.406 1.790 3.941 1.00 61.53 106 SER A N 1
ATOM 822 C CA . SER A 1 106 ? 12.035 1.552 3.415 1.00 61.53 106 SER A CA 1
ATOM 823 C C . SER A 1 106 ? 11.973 0.467 2.325 1.00 61.53 106 SER A C 1
ATOM 825 O O . SER A 1 106 ? 11.104 -0.407 2.338 1.00 61.53 106 SER A O 1
ATOM 827 N N . TRP A 1 107 ? 12.941 0.468 1.403 1.00 57.94 107 TRP A N 1
ATOM 828 C CA . TRP A 1 107 ? 13.027 -0.522 0.326 1.00 57.94 107 TRP A CA 1
ATOM 829 C C . TRP A 1 107 ? 13.411 -1.920 0.811 1.00 57.94 107 TRP A C 1
ATOM 831 O O . TRP A 1 107 ? 12.888 -2.906 0.292 1.00 57.94 107 TRP A O 1
ATOM 841 N N . ALA A 1 108 ? 14.305 -2.027 1.797 1.00 63.56 108 ALA A N 1
ATOM 842 C CA . ALA A 1 108 ? 14.733 -3.318 2.333 1.00 63.56 108 ALA A CA 1
ATOM 843 C C . ALA A 1 108 ? 13.560 -4.039 3.014 1.00 63.56 108 ALA A C 1
ATOM 845 O O . ALA A 1 108 ? 13.350 -5.231 2.785 1.00 63.56 108 ALA A O 1
ATOM 846 N N . ASP A 1 109 ? 12.743 -3.293 3.760 1.00 66.06 109 ASP A N 1
ATOM 847 C CA . ASP A 1 109 ? 11.555 -3.823 4.427 1.00 66.06 109 ASP A CA 1
ATOM 848 C C . ASP A 1 109 ? 10.474 -4.252 3.421 1.00 66.06 109 ASP A C 1
ATOM 850 O O . ASP A 1 109 ? 9.895 -5.336 3.546 1.00 66.06 109 ASP A O 1
ATOM 854 N N . ALA A 1 110 ? 10.232 -3.453 2.376 1.00 67.62 110 ALA A N 1
ATOM 855 C CA . ALA A 1 110 ? 9.301 -3.809 1.305 1.00 67.62 110 ALA A CA 1
ATOM 856 C C . ALA A 1 110 ? 9.743 -5.082 0.558 1.00 67.62 110 ALA A C 1
ATOM 858 O O . ALA A 1 110 ? 8.935 -5.990 0.322 1.00 67.62 110 ALA A O 1
ATOM 859 N N . VAL A 1 111 ? 11.036 -5.183 0.233 1.00 74.06 111 VAL A N 1
ATOM 860 C CA . VAL A 1 111 ? 11.627 -6.367 -0.401 1.00 74.06 111 VAL A CA 1
ATOM 861 C C . VAL A 1 111 ? 11.499 -7.591 0.505 1.00 74.06 111 VAL A C 1
ATOM 863 O O . VAL A 1 111 ? 11.108 -8.654 0.020 1.00 74.06 111 VAL A O 1
ATOM 866 N N . GLU A 1 112 ? 11.748 -7.462 1.809 1.00 74.75 112 GLU A N 1
ATOM 867 C CA . GLU A 1 112 ? 11.626 -8.569 2.765 1.00 74.75 112 GLU A CA 1
ATOM 868 C C . GLU A 1 112 ? 10.182 -9.084 2.865 1.00 74.75 112 GLU A C 1
ATOM 870 O O . GLU A 1 112 ? 9.944 -10.296 2.835 1.00 74.75 112 GLU A O 1
ATOM 875 N N . VAL A 1 113 ? 9.186 -8.191 2.900 1.00 73.38 113 VAL A N 1
ATOM 876 C CA . VAL A 1 113 ? 7.766 -8.585 2.905 1.00 73.38 113 VAL A CA 1
ATOM 877 C C . VAL A 1 113 ? 7.409 -9.380 1.647 1.00 73.38 113 VAL A C 1
ATOM 879 O O . VAL A 1 113 ? 6.798 -10.452 1.744 1.00 73.38 113 VAL A O 1
ATOM 882 N N . VAL A 1 114 ? 7.813 -8.896 0.469 1.00 79.31 114 VAL A N 1
ATOM 883 C CA . VAL A 1 114 ? 7.567 -9.582 -0.809 1.00 79.31 114 VAL A CA 1
ATOM 884 C C . VAL A 1 114 ? 8.283 -10.933 -0.841 1.00 79.31 114 VAL A C 1
ATOM 886 O O . VAL A 1 114 ? 7.660 -11.954 -1.145 1.00 79.31 114 VAL A O 1
ATOM 889 N N . GLN A 1 115 ? 9.561 -10.983 -0.458 1.00 81.62 115 GLN A N 1
ATOM 890 C CA . GLN A 1 115 ? 10.324 -12.229 -0.409 1.00 81.62 115 GLN A CA 1
ATOM 891 C C . GLN A 1 115 ? 9.696 -13.249 0.540 1.00 81.62 115 GLN A C 1
ATOM 893 O O . GLN A 1 115 ?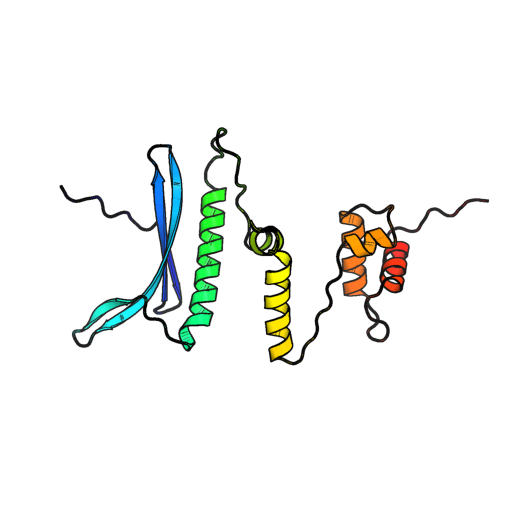 9.581 -14.424 0.188 1.00 81.62 115 GLN A O 1
ATOM 898 N N . ARG A 1 116 ? 9.232 -12.829 1.719 1.00 79.19 116 ARG A N 1
ATOM 899 C CA . ARG A 1 116 ? 8.574 -13.714 2.684 1.00 79.19 116 ARG A CA 1
ATOM 900 C C . ARG A 1 116 ? 7.299 -14.341 2.117 1.00 79.19 116 ARG A C 1
ATOM 902 O O . ARG A 1 116 ? 7.069 -15.539 2.314 1.00 79.19 116 ARG A O 1
ATOM 909 N N . LEU A 1 117 ? 6.483 -13.562 1.403 1.00 80.50 117 LEU A N 1
ATOM 910 C CA . LEU A 1 117 ? 5.276 -14.062 0.735 1.00 80.50 117 LEU A CA 1
ATOM 911 C C . LEU A 1 117 ? 5.617 -15.085 -0.355 1.00 80.50 117 LEU A C 1
ATOM 913 O O . LEU A 1 117 ? 4.973 -16.132 -0.443 1.00 80.50 117 LEU A O 1
ATOM 917 N N . LEU A 1 118 ? 6.655 -14.815 -1.145 1.00 87.69 118 LEU A N 1
ATOM 918 C CA . LEU A 1 118 ? 7.101 -15.703 -2.215 1.00 87.69 118 LEU A CA 1
ATOM 919 C C . LEU A 1 118 ? 7.691 -17.011 -1.667 1.00 87.69 118 LEU A C 1
ATOM 921 O O . LEU A 1 118 ? 7.302 -18.091 -2.118 1.00 87.69 118 LEU A O 1
ATOM 925 N N . ARG A 1 119 ? 8.542 -16.939 -0.633 1.00 88.81 119 ARG A N 1
ATOM 926 C CA . ARG A 1 119 ? 9.172 -18.109 0.010 1.00 88.81 119 ARG A CA 1
ATOM 927 C C . ARG A 1 119 ? 8.149 -19.098 0.556 1.00 88.81 119 ARG A C 1
ATOM 929 O O . ARG A 1 119 ? 8.321 -20.300 0.381 1.00 88.81 119 ARG A O 1
ATOM 936 N N . ARG A 1 120 ? 7.054 -18.614 1.154 1.00 82.56 120 ARG A N 1
ATOM 937 C CA . ARG A 1 120 ? 5.974 -19.472 1.681 1.00 82.56 120 ARG A CA 1
ATOM 938 C C . ARG A 1 120 ? 5.342 -20.372 0.613 1.00 82.56 120 ARG A C 1
ATOM 940 O O . ARG A 1 120 ? 4.802 -21.423 0.945 1.00 82.56 120 ARG A O 1
ATOM 947 N N . HIS A 1 121 ? 5.400 -19.955 -0.645 1.00 86.50 121 HIS A N 1
ATOM 948 C CA . HIS A 1 121 ? 4.831 -20.677 -1.776 1.00 86.50 121 HIS A CA 1
ATOM 949 C C . HIS A 1 121 ? 5.897 -21.198 -2.746 1.00 86.50 121 HIS A C 1
ATOM 951 O O . HIS A 1 121 ? 5.549 -21.559 -3.867 1.00 86.50 121 HIS A O 1
ATOM 957 N N . HIS A 1 122 ? 7.170 -21.240 -2.330 1.00 88.56 122 HIS A N 1
ATOM 958 C CA . HIS A 1 122 ? 8.304 -21.655 -3.164 1.00 88.56 122 HIS A CA 1
ATOM 959 C C . HIS A 1 122 ? 8.401 -20.877 -4.490 1.00 88.56 122 HIS A C 1
ATOM 961 O O . HIS A 1 122 ? 8.642 -21.451 -5.549 1.00 88.56 122 HIS A O 1
ATOM 967 N N . ARG A 1 123 ? 8.185 -19.559 -4.438 1.00 92.38 123 ARG A N 1
ATOM 968 C CA . ARG A 1 123 ? 8.267 -18.649 -5.590 1.00 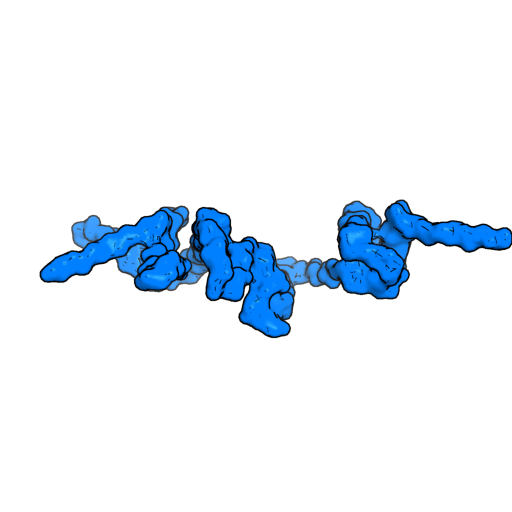92.38 123 ARG A CA 1
ATOM 969 C C . ARG A 1 123 ? 9.490 -17.743 -5.483 1.00 92.38 123 ARG A C 1
ATOM 971 O O . ARG A 1 123 ? 9.986 -17.488 -4.387 1.00 92.38 123 ARG A O 1
ATOM 978 N N . LEU A 1 124 ? 9.930 -17.226 -6.626 1.00 86.69 124 LEU A N 1
ATOM 979 C CA . LEU A 1 124 ? 11.022 -16.265 -6.753 1.00 86.69 124 LEU A CA 1
ATOM 980 C C . LEU A 1 124 ? 10.534 -15.064 -7.570 1.00 86.69 124 LEU A C 1
ATOM 982 O O . LEU A 1 124 ? 9.857 -15.246 -8.579 1.00 86.69 124 LEU A O 1
ATOM 986 N N . ALA A 1 125 ? 10.882 -13.856 -7.135 1.00 86.00 125 ALA A N 1
ATOM 987 C CA . ALA A 1 125 ? 10.746 -12.636 -7.920 1.00 86.00 125 ALA A CA 1
ATOM 988 C C . ALA A 1 125 ? 12.094 -11.919 -7.918 1.00 86.00 125 ALA A C 1
ATOM 990 O O . ALA A 1 125 ? 12.765 -11.865 -6.887 1.00 86.00 125 ALA A O 1
ATOM 991 N N . ILE A 1 126 ? 12.475 -11.389 -9.076 1.00 84.25 126 ILE A N 1
ATOM 992 C CA . ILE A 1 126 ? 13.703 -10.624 -9.282 1.00 84.25 126 ILE A CA 1
ATOM 993 C C . ILE A 1 126 ? 13.266 -9.225 -9.703 1.00 84.25 126 ILE A C 1
ATOM 995 O O . ILE A 1 126 ? 12.444 -9.085 -10.609 1.00 84.25 126 ILE A O 1
ATOM 999 N N . ILE A 1 127 ? 13.769 -8.209 -9.009 1.00 85.19 127 ILE A N 1
ATOM 1000 C CA . ILE A 1 127 ? 13.380 -6.816 -9.225 1.00 85.19 127 ILE A CA 1
ATOM 1001 C C . ILE A 1 127 ? 14.430 -6.150 -10.110 1.00 85.19 127 ILE A C 1
ATOM 1003 O O . ILE A 1 127 ? 15.619 -6.203 -9.808 1.00 85.19 127 ILE A O 1
ATOM 1007 N N . TRP A 1 128 ? 13.961 -5.509 -11.177 1.00 89.94 128 TRP A N 1
ATOM 1008 C CA . TRP A 1 128 ? 14.743 -4.657 -12.068 1.00 89.94 128 TRP A CA 1
ATOM 1009 C C . TRP A 1 128 ? 14.210 -3.226 -11.965 1.00 89.94 128 TRP A C 1
ATOM 1011 O O . TRP A 1 128 ? 13.000 -3.033 -11.849 1.00 89.94 128 TRP A O 1
ATOM 1021 N N . SER A 1 129 ? 15.099 -2.233 -11.978 1.00 89.81 129 SER A N 1
ATOM 1022 C CA . SER A 1 129 ? 14.751 -0.816 -11.816 1.00 89.81 129 SER A CA 1
ATOM 1023 C C . SER A 1 129 ? 15.273 0.028 -12.976 1.00 89.81 129 SER A C 1
ATOM 1025 O O . SER A 1 129 ? 16.119 -0.419 -13.754 1.00 89.81 129 SER A O 1
ATOM 1027 N N . VAL A 1 130 ? 14.786 1.269 -13.085 1.00 92.56 130 VAL A N 1
ATOM 1028 C CA . VAL A 1 130 ? 15.227 2.216 -14.125 1.00 92.56 130 VAL A CA 1
ATOM 1029 C C . VAL A 1 130 ? 16.733 2.483 -14.059 1.00 92.56 130 VAL A C 1
ATOM 1031 O O . VAL A 1 130 ? 17.359 2.739 -15.082 1.00 92.56 130 VAL A O 1
ATOM 1034 N N . ILE A 1 131 ? 17.341 2.328 -12.878 1.00 87.38 131 ILE A N 1
ATOM 1035 C CA . ILE A 1 131 ? 18.790 2.449 -12.679 1.00 87.38 131 ILE A CA 1
ATOM 1036 C C . ILE A 1 131 ? 19.539 1.382 -13.487 1.00 87.38 131 ILE A C 1
ATOM 1038 O O . ILE A 1 131 ? 20.546 1.693 -14.114 1.00 87.38 131 ILE A O 1
ATOM 1042 N N . GLU A 1 132 ? 19.050 0.139 -13.513 1.00 91.62 132 GLU A N 1
ATOM 1043 C CA . GLU A 1 132 ? 19.684 -0.942 -14.279 1.00 91.62 132 GLU A CA 1
ATOM 1044 C C . GLU A 1 132 ? 19.555 -0.728 -15.792 1.00 91.62 132 GLU A C 1
ATOM 1046 O O . GLU A 1 132 ? 20.485 -1.031 -16.536 1.00 91.62 132 GLU A O 1
ATOM 1051 N N . VAL A 1 133 ? 18.451 -0.136 -16.256 1.00 94.50 133 VAL A N 1
ATOM 1052 C CA . VAL A 1 133 ? 18.311 0.257 -17.668 1.00 94.50 133 VAL A CA 1
ATOM 1053 C C . VAL A 1 133 ? 19.274 1.388 -18.012 1.00 94.50 133 VAL A C 1
ATOM 1055 O O . VAL A 1 133 ? 19.991 1.309 -19.004 1.00 94.50 133 VAL A O 1
ATOM 1058 N N . ARG A 1 134 ? 19.370 2.415 -17.166 1.00 93.69 134 ARG 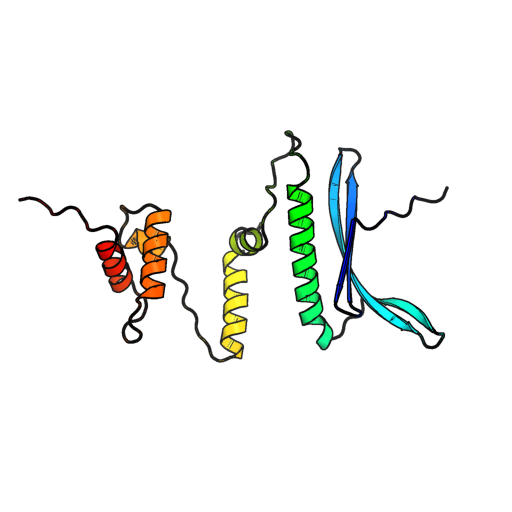A N 1
ATOM 1059 C CA . ARG A 1 134 ? 20.273 3.552 -17.399 1.00 93.69 134 ARG A CA 1
ATOM 1060 C C . ARG A 1 134 ? 21.754 3.183 -17.294 1.00 93.69 134 ARG A C 1
ATOM 1062 O O . ARG A 1 134 ? 22.598 3.915 -17.795 1.00 93.69 134 ARG A O 1
ATOM 1069 N N . ARG A 1 135 ? 22.093 2.036 -16.694 1.00 91.06 135 ARG A N 1
ATOM 1070 C CA . ARG A 1 135 ? 23.453 1.475 -16.759 1.00 91.06 135 ARG A CA 1
ATOM 1071 C C . ARG A 1 135 ? 23.816 0.966 -18.151 1.00 91.06 135 ARG A C 1
ATOM 1073 O O . ARG A 1 135 ? 24.976 1.087 -18.527 1.00 91.06 135 ARG A O 1
ATOM 1080 N N . VAL A 1 136 ? 22.857 0.401 -18.888 1.00 94.06 136 VAL A N 1
ATOM 1081 C CA . VAL A 1 136 ? 23.081 -0.074 -20.265 1.00 94.06 136 VAL A CA 1
ATOM 1082 C C . VAL A 1 136 ? 22.818 1.011 -21.309 1.00 94.06 136 VAL A C 1
ATOM 1084 O O . VAL A 1 136 ? 23.476 1.017 -22.341 1.00 94.06 136 VAL A O 1
ATOM 1087 N N . ARG A 1 137 ? 21.894 1.939 -21.032 1.00 93.62 137 ARG A N 1
ATOM 1088 C CA . ARG A 1 137 ? 21.497 3.050 -21.908 1.00 93.62 137 ARG A CA 1
ATOM 1089 C C . ARG A 1 137 ? 21.432 4.367 -21.123 1.00 93.62 137 ARG A C 1
ATOM 1091 O O . ARG A 1 137 ? 20.352 4.790 -20.699 1.00 93.62 137 ARG A O 1
ATOM 1098 N N . PRO A 1 138 ? 22.595 4.985 -20.841 1.00 94.19 138 PRO A N 1
ATOM 1099 C CA . PRO A 1 138 ? 22.689 6.173 -19.988 1.00 94.19 138 PRO A CA 1
ATOM 1100 C C . PRO A 1 138 ? 22.077 7.432 -20.612 1.00 94.19 138 PRO A C 1
ATOM 1102 O O . PRO A 1 138 ? 21.834 8.405 -19.898 1.00 94.19 138 PRO A O 1
ATOM 1105 N N . ASP A 1 139 ? 21.827 7.408 -21.919 1.00 94.75 139 ASP A N 1
ATOM 1106 C CA . ASP A 1 139 ? 21.166 8.452 -22.698 1.00 94.75 139 ASP A CA 1
ATOM 1107 C C . ASP A 1 139 ? 19.658 8.565 -22.412 1.00 94.75 139 ASP A C 1
ATOM 1109 O O . ASP A 1 139 ? 19.072 9.627 -22.625 1.00 94.75 139 ASP A O 1
ATOM 1113 N N . LEU A 1 140 ? 19.030 7.504 -21.894 1.00 95.06 140 LEU A N 1
ATOM 1114 C CA . LEU A 1 140 ? 17.596 7.484 -21.615 1.00 95.06 140 LEU A CA 1
ATOM 1115 C C . LEU A 1 140 ? 17.254 8.190 -20.296 1.00 95.06 140 LEU A C 1
ATOM 1117 O O . LEU A 1 140 ? 17.917 8.015 -19.266 1.00 95.06 140 LEU A O 1
ATOM 1121 N N . ASN A 1 141 ? 16.160 8.955 -20.315 1.00 95.50 141 ASN A N 1
ATOM 1122 C CA . ASN A 1 141 ? 15.552 9.493 -19.099 1.00 95.50 141 ASN A CA 1
ATOM 1123 C C . ASN A 1 141 ? 14.747 8.413 -18.344 1.00 95.50 141 ASN A C 1
ATOM 1125 O O . ASN A 1 141 ? 14.547 7.308 -18.847 1.00 95.50 141 ASN A O 1
ATOM 1129 N N . ASP A 1 142 ? 14.277 8.721 -17.133 1.00 92.19 142 ASP A N 1
ATOM 1130 C CA . ASP A 1 142 ? 13.605 7.733 -16.275 1.00 92.19 142 ASP A CA 1
ATOM 1131 C C . ASP A 1 142 ? 12.287 7.202 -16.868 1.00 92.19 142 ASP A C 1
ATOM 1133 O O . ASP A 1 142 ? 11.986 6.021 -16.709 1.00 92.19 142 ASP A O 1
ATOM 1137 N N . GLU A 1 143 ? 11.540 8.030 -17.603 1.00 95.75 143 GLU A N 1
ATOM 1138 C CA . GLU A 1 143 ? 10.306 7.620 -18.289 1.00 95.75 143 GLU A CA 1
ATOM 1139 C C . GLU A 1 143 ? 10.613 6.673 -19.458 1.00 95.75 143 GLU A C 1
ATOM 1141 O O . GLU A 1 143 ? 9.983 5.630 -19.618 1.00 95.75 143 GLU A O 1
ATOM 1146 N N . GLN A 1 144 ? 11.645 6.978 -20.245 1.00 96.62 144 GLN A N 1
ATOM 1147 C CA . GLN A 1 144 ? 12.103 6.096 -21.316 1.00 96.62 144 GLN A CA 1
ATOM 1148 C C . GLN A 1 144 ? 12.632 4.774 -20.753 1.00 96.62 144 GLN A C 1
ATOM 1150 O O . GLN A 1 144 ? 12.274 3.697 -21.227 1.00 96.62 144 GLN A O 1
ATOM 1155 N N . ALA A 1 145 ? 13.435 4.835 -19.690 1.00 96.62 145 ALA A N 1
ATOM 1156 C CA . ALA A 1 145 ? 13.935 3.659 -18.993 1.00 96.62 145 ALA A CA 1
ATOM 1157 C C . ALA A 1 145 ? 12.796 2.804 -18.407 1.00 96.62 145 ALA A C 1
ATOM 1159 O O . ALA A 1 145 ? 12.873 1.573 -18.423 1.00 96.62 145 ALA A O 1
ATOM 1160 N N . TRP A 1 146 ? 11.719 3.435 -17.934 1.00 96.75 146 TRP A N 1
ATOM 1161 C CA . TRP A 1 146 ? 10.509 2.744 -17.502 1.00 96.75 146 TRP A CA 1
ATOM 1162 C C . TRP A 1 146 ? 9.830 1.999 -18.660 1.00 96.75 146 TRP A C 1
ATOM 1164 O O . TRP A 1 146 ? 9.556 0.804 -18.535 1.00 96.75 146 TRP A O 1
ATOM 1174 N N . GLN A 1 147 ? 9.665 2.641 -19.819 1.00 97.38 147 GLN A N 1
ATOM 1175 C CA . GLN A 1 147 ? 9.085 2.008 -21.013 1.00 97.38 147 GLN A CA 1
ATOM 1176 C C . GLN A 1 147 ? 9.908 0.793 -21.487 1.00 97.38 147 GLN A C 1
ATOM 1178 O O . GLN A 1 147 ? 9.345 -0.215 -21.929 1.00 97.38 147 GLN A O 1
ATOM 1183 N N . VAL A 1 148 ? 11.236 0.819 -21.317 1.00 97.25 148 VAL A N 1
ATOM 1184 C CA . VAL A 1 148 ? 12.104 -0.351 -21.553 1.00 97.25 148 VAL A CA 1
ATOM 1185 C C . VAL A 1 148 ? 11.782 -1.503 -20.599 1.00 97.25 148 VAL A C 1
ATOM 1187 O O . VAL A 1 148 ? 11.656 -2.647 -21.046 1.00 97.25 148 VAL A O 1
ATOM 1190 N N . LEU A 1 149 ? 11.612 -1.237 -19.299 1.00 96.69 149 LEU A N 1
ATOM 1191 C CA . LEU A 1 149 ? 11.221 -2.267 -18.326 1.00 96.69 149 LEU A CA 1
ATOM 1192 C C . LEU A 1 149 ? 9.837 -2.845 -18.631 1.00 96.69 149 LEU A C 1
ATOM 1194 O O . LEU A 1 149 ? 9.642 -4.059 -18.528 1.00 96.69 149 LEU A O 1
ATOM 1198 N N . GLU A 1 150 ? 8.882 -2.007 -19.038 1.00 95.88 150 GLU A N 1
ATOM 1199 C CA . GLU A 1 150 ? 7.553 -2.464 -19.444 1.00 95.88 150 GLU A CA 1
ATOM 1200 C C . GLU A 1 150 ? 7.627 -3.391 -20.657 1.00 95.88 150 GLU A C 1
ATOM 1202 O O . GLU A 1 150 ? 7.016 -4.465 -20.658 1.00 95.88 150 GLU A O 1
ATOM 1207 N N . ARG A 1 151 ? 8.441 -3.034 -21.656 1.00 94.69 151 ARG A N 1
ATOM 1208 C CA . ARG A 1 151 ? 8.693 -3.890 -22.816 1.00 94.69 151 ARG A CA 1
ATOM 1209 C C . ARG A 1 151 ? 9.354 -5.206 -22.418 1.00 94.69 151 ARG A C 1
ATOM 1211 O O . ARG A 1 151 ? 8.898 -6.259 -22.864 1.00 94.69 151 ARG A O 1
ATOM 1218 N N . ALA A 1 152 ? 10.379 -5.172 -21.566 1.00 93.19 152 ALA A N 1
ATOM 1219 C CA . ALA A 1 152 ? 11.040 -6.376 -21.067 1.00 93.19 152 ALA A CA 1
ATOM 1220 C C . ALA A 1 152 ? 10.045 -7.288 -20.331 1.00 93.19 152 ALA A C 1
ATOM 1222 O O . ALA A 1 152 ? 10.001 -8.488 -20.583 1.00 93.19 152 ALA A O 1
ATOM 1223 N N . ARG A 1 153 ? 9.158 -6.729 -19.500 1.00 90.94 153 ARG A N 1
ATOM 1224 C CA . ARG A 1 153 ? 8.094 -7.491 -18.828 1.00 90.94 153 ARG A CA 1
ATOM 1225 C C . ARG A 1 153 ? 7.157 -8.174 -19.826 1.00 90.94 153 ARG A C 1
ATOM 1227 O O . ARG A 1 153 ? 6.831 -9.345 -19.637 1.00 90.94 153 ARG A O 1
ATOM 1234 N N . LEU A 1 154 ? 6.724 -7.457 -20.862 1.00 89.25 154 LEU A N 1
ATOM 1235 C CA . LEU A 1 154 ? 5.755 -7.950 -21.847 1.00 89.25 154 LEU A CA 1
ATOM 1236 C C . LEU A 1 154 ? 6.344 -8.973 -22.828 1.00 89.25 154 LEU A C 1
ATOM 1238 O O . LEU A 1 154 ? 5.622 -9.864 -23.270 1.00 89.25 154 LEU A O 1
ATOM 1242 N N . HIS A 1 155 ? 7.632 -8.862 -23.154 1.00 87.75 155 HIS A N 1
ATOM 1243 C CA . HIS A 1 155 ? 8.262 -9.631 -24.231 1.00 87.75 155 HIS A CA 1
ATOM 1244 C C . HIS A 1 155 ? 9.448 -10.499 -23.783 1.00 87.75 155 HIS A C 1
ATOM 1246 O O . HIS A 1 155 ? 10.203 -10.971 -24.633 1.00 87.75 155 HIS A O 1
ATOM 1252 N N . HIS A 1 156 ? 9.640 -10.728 -22.478 1.00 85.75 156 HIS A N 1
ATOM 1253 C CA . HIS A 1 156 ? 10.750 -11.564 -22.016 1.00 85.75 156 HIS A CA 1
ATOM 1254 C C . HIS A 1 156 ? 10.638 -13.003 -22.533 1.00 85.75 156 HIS A C 1
ATOM 1256 O O . HIS A 1 156 ? 9.587 -13.645 -22.491 1.00 85.75 156 HIS A O 1
ATOM 1262 N N . ASN A 1 157 ? 11.774 -13.533 -22.979 1.00 88.00 157 ASN A N 1
ATOM 1263 C CA . ASN A 1 157 ? 11.911 -14.938 -23.320 1.00 88.00 157 ASN A CA 1
ATOM 1264 C C . ASN A 1 157 ? 12.158 -15.738 -22.036 1.00 88.00 157 ASN A C 1
ATOM 1266 O O . ASN A 1 157 ? 13.160 -15.525 -21.359 1.00 88.00 157 ASN A O 1
ATOM 1270 N N . ALA A 1 158 ? 11.281 -16.690 -21.719 1.00 85.81 158 ALA A N 1
ATOM 1271 C CA . ALA A 1 158 ? 11.400 -17.515 -20.516 1.00 85.81 158 ALA A CA 1
ATOM 1272 C C . ALA A 1 158 ? 12.688 -18.364 -20.456 1.00 85.81 158 ALA A C 1
ATOM 1274 O O . ALA A 1 158 ? 13.112 -18.737 -19.366 1.00 85.81 158 ALA A O 1
ATOM 1275 N N . SER A 1 159 ? 13.326 -18.657 -21.595 1.00 87.81 159 SER A N 1
ATOM 1276 C CA . SER A 1 159 ? 14.606 -19.378 -21.651 1.00 87.81 159 SER A CA 1
ATOM 1277 C C . SER A 1 159 ? 15.818 -18.507 -21.306 1.00 87.81 159 SER A C 1
ATOM 1279 O O . SER A 1 159 ? 16.864 -19.051 -20.970 1.00 87.81 159 SER A O 1
ATOM 1281 N N . VAL A 1 160 ? 15.690 -17.179 -21.396 1.00 87.25 160 VAL A N 1
ATOM 1282 C CA . VAL A 1 160 ? 16.782 -16.214 -21.150 1.00 87.25 160 VAL A CA 1
ATOM 1283 C C . VAL A 1 160 ? 16.536 -15.410 -19.869 1.00 87.25 160 VAL A C 1
ATOM 1285 O O . VAL A 1 160 ? 17.469 -15.121 -19.122 1.00 87.25 160 VAL A O 1
ATOM 1288 N N . GLY A 1 161 ? 15.273 -15.091 -19.581 1.00 89.31 161 GLY A N 1
ATOM 1289 C CA . GLY A 1 161 ? 14.870 -14.202 -18.497 1.00 89.31 161 GLY A CA 1
ATOM 1290 C C . GLY A 1 161 ? 15.092 -12.727 -18.834 1.00 89.31 161 GLY A C 1
ATOM 1291 O O . GLY A 1 161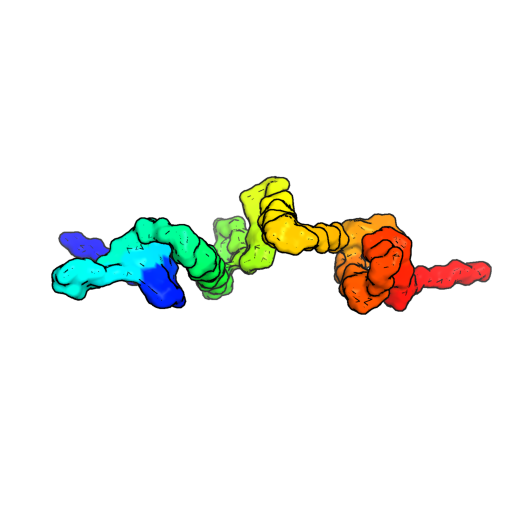 ? 15.344 -12.368 -19.981 1.00 89.31 161 GLY A O 1
ATOM 1292 N N . VAL A 1 162 ? 14.973 -11.872 -17.817 1.00 93.00 162 VAL A N 1
ATOM 1293 C CA . VAL A 1 162 ? 15.394 -10.467 -17.898 1.00 93.00 162 VAL A CA 1
ATOM 1294 C C . VAL A 1 162 ? 16.819 -10.371 -17.363 1.00 93.00 162 VAL A C 1
ATOM 1296 O O . VAL A 1 162 ? 17.098 -10.803 -16.244 1.00 93.00 162 VAL A O 1
ATOM 1299 N N . ASN A 1 163 ? 17.703 -9.819 -18.181 1.00 93.19 163 ASN A N 1
ATOM 1300 C CA . ASN A 1 163 ? 19.107 -9.531 -17.906 1.00 93.19 163 ASN A CA 1
ATOM 1301 C C . ASN A 1 163 ? 19.543 -8.261 -18.672 1.00 93.19 163 ASN A C 1
ATOM 1303 O O . ASN A 1 163 ? 18.776 -7.727 -19.477 1.00 93.19 163 ASN A O 1
ATOM 1307 N N . TRP A 1 164 ? 20.775 -7.791 -18.466 1.00 93.94 164 TRP A N 1
ATOM 1308 C CA . TRP A 1 164 ? 21.278 -6.575 -19.121 1.00 93.94 164 TRP A CA 1
ATOM 1309 C C . TRP A 1 164 ? 21.240 -6.621 -20.657 1.00 93.94 164 TRP A C 1
ATOM 1311 O O . TRP A 1 164 ? 20.906 -5.614 -21.274 1.00 93.94 164 TRP A O 1
ATOM 1321 N N . GLU A 1 165 ? 21.497 -7.772 -21.285 1.00 93.19 165 GLU A N 1
ATOM 1322 C CA . GLU A 1 165 ? 21.422 -7.917 -22.748 1.00 93.19 165 GLU A CA 1
ATOM 1323 C C . GLU A 1 165 ? 19.985 -7.754 -23.250 1.00 93.19 165 GLU A C 1
ATOM 1325 O O . GLU A 1 165 ? 19.729 -7.025 -24.205 1.00 93.19 165 GLU A O 1
ATOM 1330 N N . THR A 1 166 ? 19.018 -8.377 -22.571 1.00 94.12 166 THR A N 1
ATOM 1331 C CA . THR A 1 166 ? 17.598 -8.242 -22.927 1.00 94.12 166 THR A CA 1
ATOM 1332 C C . THR A 1 166 ? 17.059 -6.836 -22.671 1.00 94.12 166 THR A C 1
ATOM 1334 O O . THR A 1 166 ? 16.179 -6.392 -23.406 1.00 94.12 166 THR A O 1
ATOM 1337 N N . LEU A 1 167 ? 17.592 -6.116 -21.675 1.00 95.44 167 LEU A N 1
ATOM 1338 C CA . LEU A 1 167 ? 17.264 -4.707 -21.448 1.00 95.44 167 LEU A CA 1
ATOM 1339 C C . LEU A 1 167 ? 17.838 -3.821 -22.551 1.00 95.44 167 LEU A C 1
ATOM 1341 O O . LEU A 1 167 ? 17.122 -2.963 -23.055 1.00 95.44 167 LEU A O 1
ATOM 1345 N N . SER A 1 168 ? 19.085 -4.063 -22.961 1.00 94.19 168 SER A N 1
ATOM 1346 C CA . SER A 1 168 ? 19.704 -3.361 -24.087 1.00 94.19 168 SER A CA 1
ATOM 1347 C C . SER A 1 168 ? 18.915 -3.588 -25.380 1.00 94.19 168 SER A C 1
ATOM 1349 O O . SER A 1 168 ? 18.496 -2.631 -26.023 1.00 94.19 168 SER A O 1
ATOM 1351 N N . ALA A 1 169 ? 18.568 -4.839 -25.697 1.00 93.31 169 ALA A N 1
ATOM 1352 C CA . ALA A 1 169 ? 17.749 -5.158 -26.867 1.00 93.31 169 ALA A CA 1
ATOM 1353 C C . ALA A 1 169 ? 16.343 -4.530 -26.807 1.00 93.31 169 ALA A C 1
ATOM 1355 O O . ALA A 1 169 ? 15.799 -4.101 -27.826 1.00 93.31 169 ALA A O 1
ATOM 1356 N N . ALA A 1 170 ? 15.730 -4.471 -25.620 1.00 95.44 170 ALA A N 1
ATOM 1357 C CA . ALA A 1 170 ? 14.446 -3.802 -25.435 1.00 95.44 170 ALA A CA 1
ATOM 1358 C C . ALA A 1 170 ? 14.560 -2.280 -25.611 1.00 95.44 170 ALA A C 1
ATOM 1360 O O . ALA A 1 170 ? 13.665 -1.686 -26.213 1.00 95.44 170 ALA A O 1
ATOM 1361 N N . ALA A 1 171 ? 15.643 -1.673 -25.123 1.00 96.25 171 ALA A N 1
ATOM 1362 C CA . ALA A 1 171 ? 15.923 -0.255 -25.289 1.00 96.25 171 ALA A CA 1
ATOM 1363 C C . ALA A 1 171 ? 16.180 0.102 -26.750 1.00 96.25 171 ALA A C 1
ATOM 1365 O O . ALA A 1 171 ? 15.549 1.023 -27.252 1.00 96.25 171 ALA A O 1
ATOM 1366 N N . GLU A 1 172 ? 16.993 -0.684 -27.450 1.00 95.00 172 GLU A N 1
ATOM 1367 C CA . GLU A 1 172 ? 17.279 -0.495 -28.871 1.00 95.00 172 GLU A CA 1
ATOM 1368 C C . GLU A 1 172 ? 16.014 -0.583 -29.730 1.00 95.00 172 GLU A C 1
ATOM 1370 O O . GLU A 1 172 ? 15.792 0.214 -30.634 1.00 95.00 172 GLU A O 1
ATOM 1375 N N . ALA A 1 173 ? 15.109 -1.505 -29.396 1.00 93.75 173 ALA A N 1
ATOM 1376 C CA . ALA A 1 173 ? 13.846 -1.640 -30.111 1.00 93.75 173 ALA A CA 1
ATOM 1377 C C . ALA A 1 173 ? 12.870 -0.461 -29.909 1.00 93.75 173 ALA A C 1
ATOM 1379 O O . ALA A 1 173 ? 11.948 -0.311 -30.710 1.00 93.75 173 ALA A O 1
ATOM 1380 N N . LEU A 1 174 ? 13.007 0.321 -28.831 1.00 95.25 174 LEU A N 1
ATOM 1381 C CA . LEU A 1 174 ? 12.148 1.483 -28.543 1.00 95.25 174 LEU A CA 1
ATOM 1382 C C . LEU A 1 174 ? 12.809 2.811 -28.915 1.00 95.25 174 LEU A C 1
ATOM 1384 O O . LEU A 1 174 ? 12.139 3.722 -29.396 1.00 95.25 174 LEU A O 1
ATOM 1388 N N . TYR A 1 175 ? 14.111 2.909 -28.673 1.00 95.81 175 TYR A N 1
ATOM 1389 C CA . TYR A 1 175 ? 14.929 4.103 -28.816 1.00 95.81 175 TYR A CA 1
ATOM 1390 C C . TYR A 1 175 ? 16.234 3.712 -29.516 1.00 95.81 175 TYR A C 1
ATOM 1392 O O . TYR A 1 175 ? 17.274 3.633 -28.853 1.00 95.81 175 TYR A O 1
ATOM 1400 N N . PRO A 1 176 ? 16.184 3.412 -30.824 1.00 92.50 176 PRO A N 1
ATOM 1401 C CA . PRO A 1 176 ? 17.377 3.030 -31.561 1.00 92.50 176 PRO A CA 1
ATOM 1402 C C . PRO A 1 176 ? 18.419 4.142 -31.479 1.00 92.50 176 PRO A C 1
ATOM 1404 O O . PRO A 1 176 ? 18.071 5.329 -31.543 1.00 92.50 176 PRO A O 1
ATOM 1407 N N . GLU A 1 177 ? 19.682 3.765 -31.296 1.00 83.31 177 GLU A N 1
ATOM 1408 C CA . GLU A 1 177 ? 20.767 4.741 -31.366 1.00 83.31 177 GLU A CA 1
ATOM 1409 C C . GLU A 1 177 ? 20.827 5.328 -32.787 1.00 83.31 177 GLU A C 1
ATOM 1411 O O . GLU A 1 177 ? 20.552 4.625 -33.767 1.00 83.31 177 GLU A O 1
ATOM 1416 N N . PRO A 1 178 ? 21.110 6.634 -32.935 1.00 77.62 178 PRO A N 1
ATOM 1417 C CA . PRO A 1 178 ? 21.260 7.218 -34.258 1.00 77.62 178 PRO A CA 1
ATOM 1418 C C . PRO A 1 178 ? 22.371 6.473 -35.002 1.00 77.62 178 PRO A C 1
ATOM 1420 O O . PRO A 1 178 ? 23.463 6.312 -34.462 1.00 77.62 178 PRO A O 1
ATOM 1423 N N . GLU A 1 179 ? 22.093 6.014 -36.226 1.00 71.12 179 GLU A N 1
ATOM 1424 C CA . GLU A 1 179 ? 23.120 5.395 -37.065 1.00 71.12 179 GLU A CA 1
ATOM 1425 C C . GLU A 1 179 ? 24.296 6.369 -37.190 1.00 71.12 179 GLU A C 1
ATOM 1427 O O . GLU A 1 179 ? 24.124 7.491 -37.683 1.00 71.12 179 GLU A O 1
ATOM 1432 N N . ASP A 1 180 ? 25.480 5.939 -36.741 1.00 63.69 180 ASP A N 1
ATOM 1433 C CA . ASP A 1 180 ? 26.739 6.618 -37.033 1.00 63.69 180 ASP A CA 1
ATOM 1434 C C . ASP A 1 180 ? 26.853 6.693 -38.556 1.00 63.69 180 ASP A C 1
ATOM 1436 O O . ASP A 1 180 ? 27.189 5.723 -39.240 1.00 63.69 180 ASP A O 1
ATOM 1440 N N . THR A 1 181 ? 26.470 7.843 -39.104 1.00 49.25 181 THR A N 1
ATOM 1441 C CA . THR A 1 181 ? 26.552 8.090 -40.535 1.00 49.25 181 THR A CA 1
ATOM 1442 C C . THR A 1 181 ? 28.041 8.244 -40.854 1.00 49.25 181 THR A C 1
ATOM 1444 O O . THR A 1 181 ? 28.670 9.122 -40.257 1.00 49.25 181 THR A O 1
ATOM 1447 N N . PRO A 1 182 ? 28.627 7.391 -41.715 1.00 63.16 182 PRO A N 1
ATOM 1448 C CA . PRO A 1 182 ? 30.046 7.465 -42.051 1.00 63.16 182 PRO A CA 1
ATOM 1449 C C . PRO A 1 182 ? 30.422 8.759 -42.784 1.00 63.16 182 PRO A C 1
ATOM 1451 O O . PRO A 1 182 ? 29.560 9.328 -43.496 1.00 63.16 182 PRO A O 1
#

Radius of gyration: 24.31 Å; chains: 1; bounding box: 56×49×75 Å

Secondary structure (DSSP, 8-state):
-PPP-PPEEEEEEETTEEEEEEEEE-TTS-EEEEEEEEEEEE-TTS-EEEE----TTTHHHHHHHHHHHHHHHHHHHHHS---TTS-------HHHHHHH-SSTTHHHHHHHHHHHHHHHTT-------HHHHHHH-TTS-HHHHHHHHHHHHHH--TTT-S-HHHHHHHHHHHSPPPP---